Protein AF-A0A2M9G2L2-F1 (afdb_monomer_lite)

Secondary structure (DSSP, 8-state):
-PPPP-------SPEE--STT-EEEEEEE-TTS-EEEEEEEEEEEE-SSS--EEEEEEGGGTEEEEEEGGGEEEEEETTT--EEEHHHHHHHHHHH-

Organism: NCBI:txid2056226

Foldseek 3Di:
DDQDDDPDDDDAPDKQQFDFFFKKFFQFQDPVRDTDTWIWGFHIFGDDPFGQWTFTQTPVVNDIDIGGLQRTQWMAGPVPRDTQGHSPSVRVNRNPD

Sequence (97 aa):
MPVPPYSGSFDAGPTLLGNLDAEWDIWYEDRNGRTSKRRITVRSLHGAKYPKYVRAWCHGRRDWRHFNLYNVRNAIDVETGEKVPVTRHLIDWLETH

Radius of gyration: 12.52 Å; chains: 1; bounding box: 32×28×32 Å

Structure (mmCIF, N/CA/C/O backbone):
data_AF-A0A2M9G2L2-F1
#
_entry.id   AF-A0A2M9G2L2-F1
#
loop_
_atom_site.group_PDB
_atom_site.id
_atom_site.type_symbol
_atom_site.label_atom_id
_atom_site.label_alt_id
_atom_site.label_comp_id
_atom_site.label_asym_id
_atom_site.label_entity_id
_atom_site.label_seq_id
_atom_site.pdbx_PDB_ins_code
_atom_site.Cartn_x
_atom_site.Cartn_y
_atom_site.Cartn_z
_atom_site.occupancy
_atom_site.B_iso_or_equiv
_atom_site.auth_seq_id
_atom_site.auth_comp_id
_atom_site.auth_asym_id
_atom_site.auth_atom_id
_atom_site.pdbx_PDB_model_num
ATOM 1 N N . MET A 1 1 ? -8.372 -12.551 4.181 1.00 56.41 1 MET A N 1
ATOM 2 C CA . MET A 1 1 ? -7.592 -13.818 4.172 1.00 56.41 1 MET A CA 1
ATOM 3 C C . MET A 1 1 ? -6.277 -13.536 4.876 1.00 56.41 1 MET A C 1
ATOM 5 O O . MET A 1 1 ? -5.824 -12.407 4.733 1.00 56.41 1 MET A O 1
ATOM 9 N N . PRO A 1 2 ? -5.670 -14.487 5.608 1.00 71.62 2 PRO A N 1
ATOM 10 C CA . PRO A 1 2 ? -4.362 -14.255 6.218 1.00 71.62 2 PRO A CA 1
ATOM 11 C C . PRO A 1 2 ? -3.320 -13.928 5.141 1.00 71.62 2 PRO A C 1
ATOM 13 O O . PRO A 1 2 ? -3.298 -14.5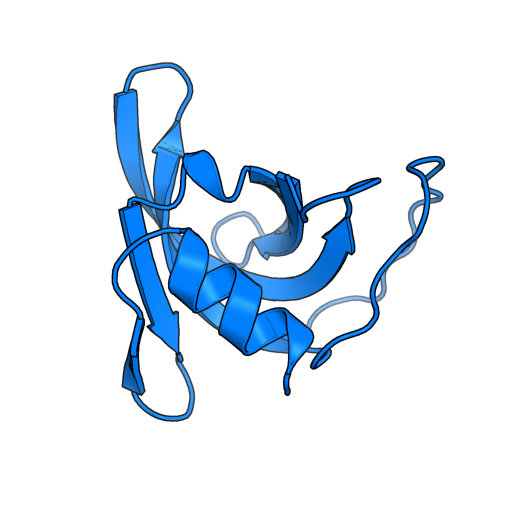52 4.077 1.00 71.62 2 PRO A O 1
ATOM 16 N N . VAL A 1 3 ? -2.475 -12.938 5.418 1.00 76.44 3 VAL A N 1
ATOM 17 C CA . VAL A 1 3 ? -1.359 -12.555 4.548 1.00 76.44 3 VAL A CA 1
ATOM 18 C C . VAL A 1 3 ? -0.224 -13.576 4.722 1.00 76.44 3 VAL A C 1
ATOM 20 O O . VAL A 1 3 ? 0.142 -13.872 5.860 1.00 76.44 3 VAL A O 1
ATOM 23 N N . PRO A 1 4 ? 0.340 -14.148 3.642 1.00 77.62 4 PRO A N 1
ATOM 24 C CA . PRO A 1 4 ? 1.430 -15.112 3.759 1.00 77.62 4 PRO A CA 1
ATOM 25 C C . PRO A 1 4 ? 2.750 -14.422 4.154 1.00 77.62 4 PRO A C 1
ATOM 27 O O . PRO A 1 4 ? 2.988 -13.286 3.739 1.00 77.62 4 PRO A O 1
ATOM 30 N N . PRO A 1 5 ? 3.645 -15.096 4.901 1.00 70.88 5 PRO A N 1
ATOM 31 C CA . PRO A 1 5 ? 4.889 -14.502 5.396 1.00 70.88 5 PRO A CA 1
ATOM 32 C C . PRO A 1 5 ? 5.818 -13.978 4.282 1.00 70.88 5 PRO A C 1
ATOM 34 O O . PRO A 1 5 ? 5.823 -14.470 3.153 1.00 70.88 5 PRO A O 1
ATOM 37 N N . TYR A 1 6 ? 6.629 -12.965 4.610 1.00 63.69 6 TYR A N 1
ATOM 38 C CA . TYR A 1 6 ? 7.528 -12.273 3.676 1.00 63.69 6 TYR A CA 1
ATOM 39 C C . TYR A 1 6 ? 8.836 -13.051 3.452 1.00 63.69 6 TYR A C 1
ATOM 41 O O . TYR A 1 6 ? 9.818 -12.844 4.157 1.00 63.69 6 TYR A O 1
ATOM 49 N N . SER A 1 7 ? 8.851 -13.946 2.464 1.00 58.84 7 SER A N 1
ATOM 50 C CA . SER A 1 7 ? 9.977 -14.859 2.197 1.00 58.84 7 SER A CA 1
ATOM 51 C C . SER A 1 7 ? 11.106 -14.301 1.316 1.00 58.84 7 SER A C 1
ATOM 53 O O . SER A 1 7 ? 12.119 -14.972 1.138 1.00 58.84 7 SER A O 1
ATOM 55 N N . GLY A 1 8 ? 10.957 -13.102 0.744 1.00 59.56 8 GLY A N 1
ATOM 56 C CA . GLY A 1 8 ? 11.995 -12.476 -0.087 1.00 59.56 8 GLY A CA 1
ATOM 57 C C . GLY A 1 8 ? 13.019 -11.683 0.730 1.00 59.56 8 GLY A C 1
ATOM 58 O O . GLY A 1 8 ? 12.627 -10.937 1.630 1.00 59.56 8 GLY A O 1
ATOM 59 N N . SER A 1 9 ? 14.303 -11.787 0.371 1.00 49.59 9 SER A N 1
ATOM 60 C CA . SER A 1 9 ? 15.361 -10.862 0.804 1.00 49.59 9 SER A CA 1
ATOM 61 C C . SER A 1 9 ? 15.181 -9.478 0.163 1.00 49.59 9 SER A C 1
ATOM 63 O O . SER A 1 9 ? 14.608 -9.369 -0.925 1.00 49.59 9 SER A O 1
ATOM 65 N N . PHE A 1 10 ? 15.645 -8.408 0.825 1.00 52.50 10 PHE A N 1
ATOM 66 C CA . PHE A 1 10 ? 15.535 -7.060 0.258 1.00 52.50 10 PHE A CA 1
ATOM 67 C C . PHE A 1 10 ? 16.600 -6.068 0.748 1.00 52.50 10 PHE A C 1
ATOM 69 O O . PHE A 1 10 ? 16.565 -5.606 1.887 1.00 52.50 10 PHE A O 1
ATOM 76 N N . ASP A 1 11 ? 17.496 -5.683 -0.160 1.00 52.38 11 ASP A N 1
ATOM 77 C CA . ASP A 1 11 ? 18.532 -4.669 0.051 1.00 52.38 11 ASP A CA 1
ATOM 78 C C . ASP A 1 11 ? 18.014 -3.271 -0.336 1.00 52.38 11 ASP A C 1
ATOM 80 O O . ASP A 1 11 ? 18.199 -2.811 -1.464 1.00 52.38 11 ASP A O 1
ATOM 84 N N . ALA A 1 12 ? 17.320 -2.582 0.581 1.00 45.47 12 ALA A N 1
ATOM 85 C CA . ALA A 1 12 ? 16.731 -1.263 0.294 1.00 45.47 12 ALA A CA 1
ATOM 86 C C . ALA A 1 12 ? 16.683 -0.291 1.492 1.00 45.47 12 ALA A C 1
ATOM 88 O O . ALA A 1 12 ? 15.629 0.258 1.826 1.00 45.47 12 ALA A O 1
ATOM 89 N N . GLY A 1 13 ? 17.849 -0.018 2.086 1.00 51.81 13 GLY A N 1
ATOM 90 C CA . GLY A 1 13 ? 18.047 1.096 3.023 1.00 51.81 13 GLY A CA 1
ATOM 91 C C . GLY A 1 13 ? 17.352 0.939 4.387 1.00 51.81 13 GLY A C 1
ATOM 92 O O . GLY A 1 13 ? 16.932 -0.164 4.746 1.00 51.81 13 GLY A O 1
ATOM 93 N N . PRO A 1 14 ? 17.243 2.028 5.177 1.00 55.38 14 PRO A N 1
ATOM 94 C CA . PRO A 1 14 ? 16.540 1.987 6.453 1.00 55.38 14 PRO A CA 1
ATOM 95 C C . PRO A 1 14 ? 15.068 1.630 6.221 1.00 55.38 14 PRO A C 1
ATOM 97 O O . PRO A 1 14 ? 14.370 2.263 5.425 1.00 55.38 14 PRO A O 1
ATOM 100 N N . THR A 1 15 ? 14.621 0.590 6.917 1.00 61.69 15 THR A N 1
ATOM 101 C CA . THR A 1 15 ? 13.232 0.130 6.907 1.00 61.69 15 THR A CA 1
ATOM 102 C C . THR A 1 15 ? 12.547 0.673 8.150 1.00 61.69 15 THR A C 1
ATOM 104 O O . THR A 1 15 ? 12.978 0.365 9.261 1.00 61.69 15 THR A O 1
ATOM 107 N N . LEU A 1 16 ? 11.493 1.467 7.973 1.00 58.25 16 LEU A N 1
ATOM 108 C CA . LEU A 1 16 ? 10.654 1.910 9.083 1.00 58.25 16 LEU A CA 1
ATOM 109 C C . LEU A 1 16 ? 9.535 0.884 9.298 1.00 58.25 16 LEU A C 1
ATOM 111 O O . LEU A 1 16 ? 8.796 0.532 8.371 1.00 58.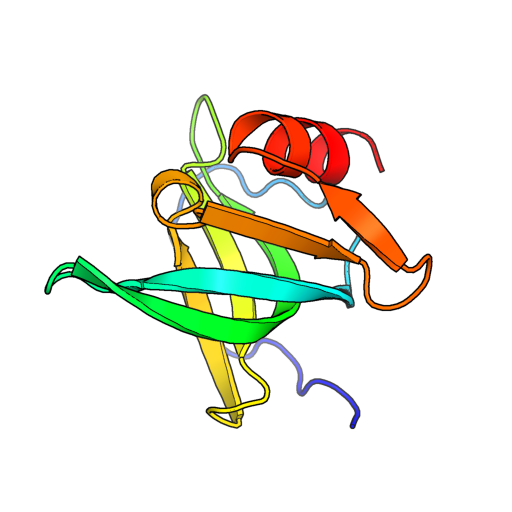25 16 LEU A O 1
ATOM 115 N N . LEU A 1 17 ? 9.454 0.392 10.534 1.00 57.34 17 LEU A N 1
ATOM 116 C CA . LEU A 1 17 ? 8.455 -0.558 11.020 1.00 57.34 17 LEU A CA 1
ATOM 117 C C . LEU A 1 17 ? 7.368 0.202 11.801 1.00 57.34 17 LEU A C 1
ATOM 119 O O . LEU A 1 17 ? 7.249 0.030 13.010 1.00 57.34 17 LEU A O 1
ATOM 123 N N . GLY A 1 18 ? 6.623 1.069 11.106 1.00 55.12 18 GLY A N 1
ATOM 124 C CA . GLY A 1 18 ? 5.314 1.545 11.582 1.00 55.12 18 GLY A CA 1
ATOM 125 C C . GLY A 1 18 ? 4.259 0.436 11.496 1.00 55.12 18 GLY A C 1
ATOM 126 O O . GLY A 1 18 ? 4.597 -0.685 11.098 1.00 55.12 18 GLY A O 1
ATOM 127 N N . ASN A 1 19 ? 3.005 0.730 11.852 1.00 54.94 19 ASN A N 1
ATOM 128 C CA . ASN A 1 19 ? 1.967 -0.272 12.118 1.00 54.94 19 ASN A CA 1
ATOM 129 C C . ASN A 1 19 ? 1.900 -1.392 11.068 1.00 54.94 19 ASN A C 1
ATOM 131 O O . ASN A 1 19 ? 1.537 -1.202 9.901 1.00 54.94 19 ASN A O 1
ATOM 135 N N . LEU A 1 20 ? 2.289 -2.586 11.512 1.00 65.06 20 LEU A N 1
ATOM 136 C CA . LEU A 1 20 ? 2.420 -3.762 10.671 1.00 65.06 20 LEU A CA 1
ATOM 137 C C . LEU A 1 20 ? 1.051 -4.428 10.518 1.00 65.06 20 LEU A C 1
ATOM 139 O O . LEU A 1 20 ? 0.352 -4.663 11.496 1.00 65.06 20 LEU A O 1
ATOM 143 N N . ASP A 1 21 ? 0.722 -4.798 9.285 1.00 70.12 21 ASP A N 1
ATOM 144 C CA . ASP A 1 21 ? -0.454 -5.578 8.891 1.00 70.12 21 ASP A CA 1
ATOM 145 C C . ASP A 1 21 ? -1.812 -4.832 8.846 1.00 70.12 21 ASP A C 1
ATOM 147 O O . ASP A 1 21 ? -2.849 -5.466 8.649 1.00 70.12 21 ASP A O 1
ATOM 151 N N . ALA A 1 22 ? -1.817 -3.493 8.877 1.00 79.44 22 ALA A N 1
ATOM 152 C CA . ALA A 1 22 ? -3.012 -2.677 8.602 1.00 79.44 22 ALA A CA 1
ATOM 153 C C . ALA A 1 22 ? -3.508 -2.812 7.139 1.00 79.44 22 ALA A C 1
ATOM 155 O O . ALA A 1 22 ? -2.707 -2.771 6.193 1.00 79.44 22 ALA A O 1
ATOM 156 N N . GLU A 1 23 ? -4.827 -2.936 6.923 1.00 90.50 23 GLU A N 1
ATOM 157 C CA . GLU A 1 23 ? -5.441 -3.004 5.583 1.00 90.50 23 GLU A CA 1
ATOM 158 C C . GLU A 1 23 ? -5.880 -1.626 5.058 1.00 90.50 23 GLU A C 1
ATOM 160 O O . GLU A 1 23 ? -6.603 -0.887 5.715 1.00 90.50 23 GLU A O 1
ATOM 165 N N . TRP A 1 24 ? -5.508 -1.315 3.813 1.00 90.69 24 TRP A N 1
ATOM 166 C CA . TRP A 1 24 ? -5.797 -0.040 3.155 1.00 90.69 24 TRP A CA 1
ATOM 167 C C . TRP A 1 24 ? -6.399 -0.236 1.762 1.00 90.69 24 TRP A C 1
ATOM 169 O O . TRP A 1 24 ? -5.881 -0.988 0.931 1.00 90.69 24 TRP A O 1
ATOM 179 N N . ASP A 1 25 ? -7.464 0.503 1.467 1.00 93.94 25 ASP A N 1
ATOM 180 C CA . ASP A 1 25 ? -8.037 0.657 0.133 1.00 93.94 25 ASP A CA 1
ATOM 181 C C . ASP A 1 25 ? -7.431 1.904 -0.539 1.00 93.94 25 ASP A C 1
ATOM 183 O O . ASP A 1 25 ? -7.856 3.034 -0.296 1.00 93.94 25 ASP A O 1
ATOM 187 N N . ILE A 1 26 ? -6.436 1.705 -1.410 1.00 92.88 26 ILE A N 1
ATOM 188 C CA . ILE A 1 26 ? -5.719 2.789 -2.101 1.00 92.88 26 ILE A CA 1
ATOM 189 C C . ILE A 1 26 ? -6.180 2.976 -3.551 1.00 92.88 26 ILE A C 1
ATOM 191 O O . ILE A 1 26 ? -6.455 2.016 -4.271 1.00 92.88 26 ILE A O 1
ATOM 195 N N . TRP A 1 27 ? -6.192 4.222 -4.020 1.00 93.50 27 TRP A N 1
ATOM 196 C CA . TRP A 1 27 ? -6.344 4.583 -5.430 1.00 93.50 27 TRP A CA 1
ATOM 197 C C . TRP A 1 27 ? -4.955 4.820 -6.020 1.00 93.50 27 TRP A C 1
ATOM 199 O O . TRP A 1 27 ? -4.354 5.872 -5.811 1.00 93.50 27 TRP A O 1
ATOM 209 N N . TYR A 1 28 ? -4.433 3.817 -6.727 1.00 92.94 28 TYR A N 1
ATOM 210 C CA . TYR A 1 28 ? -3.060 3.797 -7.226 1.00 92.94 28 TYR A CA 1
ATOM 211 C C . TYR A 1 28 ? -2.990 4.057 -8.731 1.00 92.94 28 TYR A C 1
ATOM 213 O O . TYR A 1 28 ? -3.567 3.298 -9.522 1.00 92.94 28 TYR A O 1
ATOM 221 N N . GLU A 1 29 ? -2.237 5.081 -9.120 1.00 93.75 29 GLU A N 1
ATOM 222 C CA . GLU A 1 29 ? -1.958 5.439 -10.510 1.00 93.75 29 GLU A CA 1
ATOM 223 C C . GLU A 1 29 ? -0.774 4.640 -11.070 1.00 93.75 29 GLU A C 1
ATOM 225 O O . GLU A 1 29 ? 0.324 4.636 -10.507 1.00 93.75 29 GLU A O 1
ATOM 230 N N . ASP A 1 30 ? -0.984 3.925 -12.176 1.00 89.94 30 ASP A N 1
ATOM 231 C CA . ASP A 1 30 ? 0.093 3.209 -12.859 1.00 89.94 30 ASP A CA 1
ATOM 232 C C . ASP A 1 30 ? 0.954 4.123 -13.755 1.00 89.94 30 ASP A C 1
ATOM 234 O O . ASP A 1 30 ? 0.658 5.296 -13.970 1.00 89.94 30 ASP A O 1
ATOM 238 N N . ARG A 1 31 ? 2.040 3.569 -14.310 1.00 88.12 31 ARG A N 1
ATOM 239 C CA . ARG A 1 31 ? 2.973 4.292 -15.198 1.00 88.12 31 ARG A CA 1
ATOM 240 C C . ARG A 1 31 ? 2.348 4.829 -16.498 1.00 88.12 31 ARG A C 1
ATOM 242 O O . ARG A 1 31 ? 3.028 5.524 -17.239 1.00 88.12 31 ARG A O 1
ATOM 249 N N . ASN A 1 32 ? 1.104 4.456 -16.800 1.00 93.06 32 ASN A N 1
ATOM 250 C CA . ASN A 1 32 ? 0.343 4.884 -17.970 1.00 93.06 32 ASN A CA 1
ATOM 251 C C . ASN A 1 32 ? -0.735 5.926 -17.585 1.00 93.06 32 ASN A C 1
ATOM 253 O O . ASN A 1 32 ? -1.656 6.162 -18.365 1.00 93.06 32 ASN A O 1
ATOM 257 N N . GLY A 1 33 ? -0.681 6.480 -16.365 1.00 91.44 33 GLY A N 1
ATOM 258 C CA . GLY A 1 33 ? -1.676 7.411 -15.823 1.00 91.44 33 GLY A CA 1
ATOM 259 C C . GLY A 1 33 ? -2.994 6.754 -15.396 1.00 91.44 33 GLY A C 1
ATOM 260 O O . GLY A 1 33 ? -3.955 7.452 -15.073 1.00 91.44 33 GLY A O 1
ATOM 261 N N . ARG A 1 34 ? -3.097 5.415 -15.392 1.00 94.56 34 ARG A N 1
ATOM 262 C CA . ARG A 1 34 ? -4.358 4.726 -15.076 1.00 94.56 34 ARG A CA 1
ATOM 263 C C . ARG A 1 34 ? -4.491 4.519 -13.572 1.00 94.56 34 ARG A C 1
ATOM 265 O O . ARG A 1 34 ? -3.821 3.665 -12.989 1.00 94.56 34 ARG A O 1
ATOM 272 N N . THR A 1 35 ? -5.386 5.280 -12.946 1.00 94.00 35 THR A N 1
ATOM 273 C CA . THR A 1 35 ? -5.757 5.086 -11.537 1.00 94.00 35 THR A CA 1
ATOM 274 C C . THR A 1 35 ? -6.613 3.831 -11.361 1.00 94.00 35 THR A C 1
ATOM 276 O O . THR A 1 35 ? -7.553 3.580 -12.111 1.00 94.00 35 THR A O 1
ATOM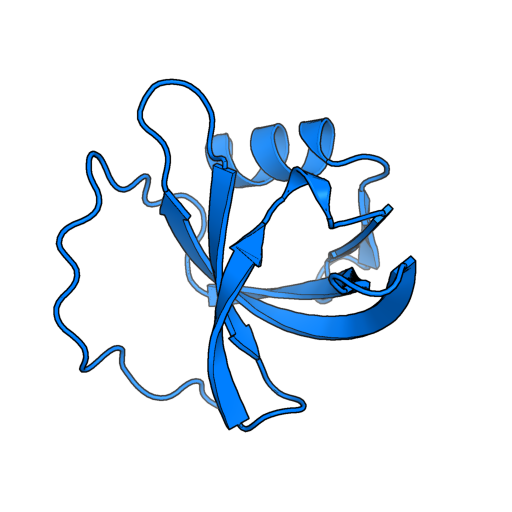 279 N N . SER A 1 36 ? -6.280 3.029 -10.351 1.00 94.06 36 SER A N 1
ATOM 280 C CA . SER A 1 36 ? -6.918 1.747 -10.038 1.00 94.06 36 SER A CA 1
ATOM 281 C C . SER A 1 36 ? -7.094 1.594 -8.527 1.00 94.06 36 SER A C 1
ATOM 283 O O . SER A 1 36 ? -6.124 1.762 -7.787 1.00 94.06 36 SER A O 1
ATOM 285 N N . LYS A 1 37 ? -8.304 1.257 -8.055 1.00 94.88 37 LYS A N 1
ATOM 286 C CA . LYS A 1 37 ? -8.511 0.913 -6.639 1.00 94.88 37 LYS A CA 1
ATOM 287 C C . LYS A 1 37 ? -7.853 -0.439 -6.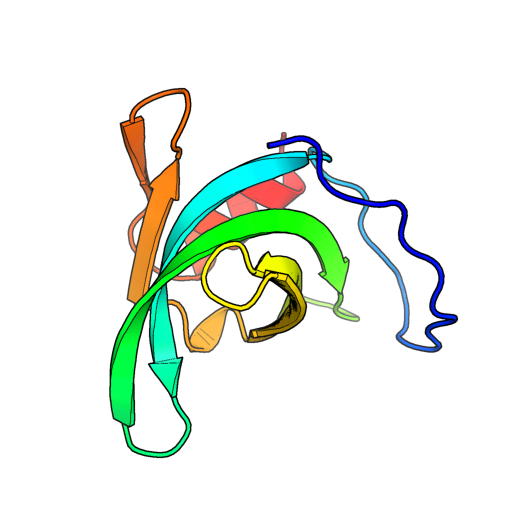342 1.00 94.88 37 LYS A C 1
ATOM 289 O O . LYS A 1 37 ? -8.014 -1.385 -7.114 1.00 94.88 37 LYS A O 1
ATOM 294 N N . ARG A 1 38 ? -7.107 -0.539 -5.242 1.00 94.50 38 ARG A N 1
ATOM 295 C CA . ARG A 1 38 ? -6.427 -1.760 -4.790 1.00 94.50 38 ARG A CA 1
ATOM 296 C C . ARG A 1 38 ? -6.510 -1.856 -3.275 1.00 94.50 38 ARG A C 1
ATOM 298 O O . ARG A 1 38 ? -6.140 -0.905 -2.597 1.00 94.50 38 ARG A O 1
ATOM 305 N N . ARG A 1 39 ? -6.916 -3.018 -2.764 1.00 95.25 39 ARG A N 1
ATOM 306 C CA . ARG A 1 39 ? -6.739 -3.343 -1.351 1.00 95.25 39 ARG A CA 1
ATOM 307 C C . ARG A 1 39 ? -5.337 -3.883 -1.114 1.00 95.25 39 ARG A C 1
ATOM 309 O O . ARG A 1 39 ? -4.895 -4.781 -1.843 1.00 95.25 39 ARG A O 1
ATOM 316 N N . ILE A 1 40 ? -4.661 -3.339 -0.113 1.00 92.88 40 ILE A N 1
ATOM 317 C CA . ILE A 1 40 ? -3.311 -3.721 0.287 1.00 92.88 40 ILE A CA 1
ATOM 318 C C . ILE A 1 40 ? -3.239 -3.954 1.800 1.00 92.88 40 ILE A C 1
ATOM 320 O O . ILE A 1 40 ? -3.965 -3.304 2.540 1.00 92.88 40 ILE A O 1
ATOM 324 N N . THR A 1 41 ? -2.355 -4.838 2.260 1.00 91.38 41 THR A N 1
ATOM 325 C CA . THR A 1 41 ? -1.978 -4.937 3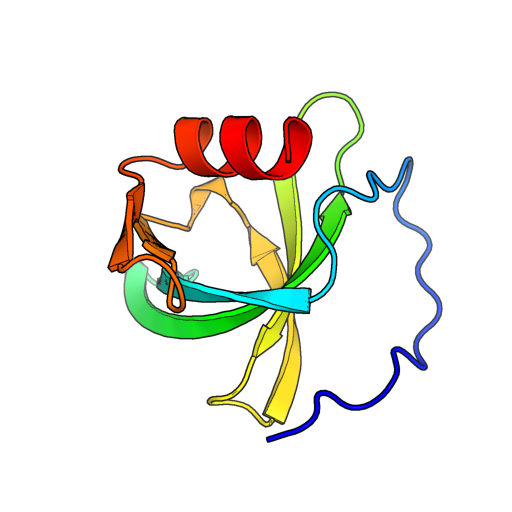.684 1.00 91.38 41 THR A CA 1
ATOM 326 C C . THR A 1 41 ? -0.547 -4.445 3.850 1.00 91.38 41 THR A C 1
ATOM 328 O O . THR A 1 41 ? 0.359 -5.010 3.232 1.00 91.38 41 THR A O 1
ATOM 331 N N . VAL A 1 42 ? -0.339 -3.374 4.614 1.00 87.06 42 VAL A N 1
ATOM 332 C CA . VAL A 1 42 ? 0.963 -2.704 4.768 1.00 87.06 42 VAL A CA 1
ATOM 333 C C . VAL A 1 42 ? 1.911 -3.538 5.635 1.00 87.06 42 VAL A C 1
ATOM 335 O O . VAL A 1 42 ? 1.492 -4.125 6.624 1.00 87.06 42 VAL A O 1
ATOM 338 N N . ARG A 1 43 ? 3.198 -3.606 5.263 1.00 83.81 43 ARG A N 1
ATOM 339 C CA . ARG A 1 43 ? 4.216 -4.374 6.005 1.00 83.81 43 ARG A CA 1
ATOM 340 C C . ARG A 1 43 ? 5.538 -3.651 6.270 1.00 83.81 43 ARG A C 1
ATOM 342 O O . ARG A 1 43 ? 6.268 -4.085 7.152 1.00 83.81 43 ARG A O 1
ATOM 349 N N . SER A 1 44 ? 5.878 -2.599 5.527 1.00 79.31 44 SER A N 1
ATOM 350 C CA . SER A 1 44 ? 6.980 -1.691 5.893 1.00 79.31 44 SER A CA 1
ATOM 351 C C . SER A 1 44 ? 7.041 -0.452 5.002 1.00 79.31 44 SER A C 1
ATOM 353 O O . SER A 1 44 ? 6.643 -0.483 3.833 1.00 79.31 44 SER A O 1
ATOM 355 N N . LEU A 1 45 ? 7.604 0.629 5.540 1.00 80.81 45 LEU A N 1
ATOM 356 C CA . LEU A 1 45 ? 7.953 1.844 4.808 1.00 80.81 45 LEU A CA 1
ATOM 357 C C . LEU A 1 45 ? 9.444 1.838 4.432 1.00 80.81 45 LEU A C 1
ATOM 359 O O . LEU A 1 45 ? 10.297 1.453 5.233 1.00 80.81 45 LEU A O 1
ATOM 363 N N . HIS A 1 46 ? 9.764 2.288 3.214 1.00 75.81 46 HIS A N 1
ATOM 364 C CA . HIS A 1 46 ? 11.132 2.328 2.687 1.00 75.81 46 HIS A CA 1
ATOM 365 C C . HIS A 1 46 ? 11.486 3.694 2.080 1.00 75.81 46 HIS A C 1
ATOM 367 O O . HIS A 1 46 ? 10.858 4.163 1.118 1.00 75.81 46 HIS A O 1
ATOM 373 N N . GLY A 1 47 ? 12.551 4.313 2.595 1.00 68.69 47 GLY A N 1
ATOM 374 C CA . GLY A 1 47 ? 13.137 5.535 2.045 1.00 68.69 47 GLY A CA 1
ATOM 375 C C . GLY A 1 47 ? 14.186 6.169 2.964 1.00 68.69 47 GLY A C 1
ATOM 376 O O . GLY A 1 47 ? 14.055 6.148 4.177 1.00 68.69 47 GLY A O 1
ATOM 377 N N . ALA A 1 48 ? 15.233 6.764 2.385 1.00 58.75 48 ALA A N 1
ATOM 378 C CA . ALA A 1 48 ? 16.397 7.266 3.133 1.00 58.75 48 ALA A CA 1
ATOM 379 C C . ALA A 1 48 ? 16.257 8.696 3.715 1.00 58.75 48 ALA A C 1
ATOM 381 O O . ALA A 1 48 ? 17.219 9.226 4.262 1.00 58.75 48 ALA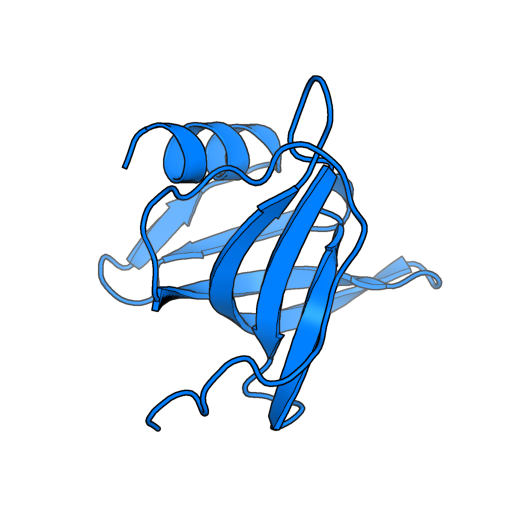 A O 1
ATOM 382 N N . LYS A 1 49 ? 15.099 9.350 3.541 1.00 62.62 49 LYS A N 1
ATOM 383 C CA . LYS A 1 49 ? 14.793 10.689 4.102 1.00 62.62 49 LYS A CA 1
ATOM 384 C C . LYS A 1 49 ? 13.289 10.969 4.184 1.00 62.62 49 LYS A C 1
ATOM 386 O O . LYS A 1 49 ? 12.851 11.667 5.083 1.00 62.62 49 LYS A O 1
ATOM 391 N N . TYR A 1 50 ? 12.535 10.414 3.237 1.00 66.19 50 TYR A N 1
ATOM 392 C CA . TYR A 1 50 ? 11.080 10.267 3.271 1.00 66.19 50 TYR A CA 1
ATOM 393 C C . TYR A 1 50 ? 10.744 8.895 2.674 1.00 66.19 50 TYR A C 1
ATOM 395 O O . TYR A 1 50 ? 11.413 8.512 1.698 1.00 66.19 50 TYR A O 1
ATOM 403 N N . PRO A 1 51 ? 9.744 8.161 3.190 1.00 66.38 51 PRO A N 1
ATOM 404 C CA . PRO A 1 51 ? 9.249 6.939 2.574 1.00 66.38 51 PRO A CA 1
ATOM 405 C C . PRO A 1 51 ? 8.784 7.200 1.143 1.00 66.38 51 PRO A C 1
ATOM 407 O O . PRO A 1 51 ? 7.829 7.931 0.893 1.00 66.38 51 PRO A O 1
ATOM 410 N N . LYS A 1 52 ? 9.475 6.594 0.176 1.00 77.38 52 LYS A N 1
ATOM 411 C CA . LYS A 1 52 ? 9.067 6.644 -1.237 1.00 77.38 52 LYS A CA 1
ATOM 412 C C . LYS A 1 52 ? 8.165 5.471 -1.589 1.00 77.38 52 LYS A C 1
ATOM 414 O O . LYS A 1 52 ? 7.332 5.586 -2.484 1.00 77.38 52 LYS A O 1
ATOM 419 N N . TYR A 1 53 ? 8.334 4.353 -0.887 1.00 85.19 53 TYR A N 1
ATOM 420 C CA . TYR A 1 53 ? 7.626 3.114 -1.158 1.00 85.19 53 TYR A CA 1
ATOM 421 C C . TYR A 1 53 ? 7.059 2.517 0.122 1.00 85.19 53 TYR A C 1
ATOM 423 O O . TYR A 1 53 ? 7.745 2.461 1.142 1.00 85.19 53 TYR A O 1
ATOM 431 N N . VAL A 1 54 ? 5.841 1.991 0.022 1.00 87.00 54 VAL A N 1
ATOM 432 C CA . VAL A 1 54 ? 5.299 1.043 0.995 1.00 87.00 54 VAL A CA 1
ATOM 433 C C . VAL A 1 54 ? 5.385 -0.370 0.424 1.00 87.00 54 VAL A C 1
ATOM 435 O O . VAL A 1 54 ? 5.006 -0.621 -0.726 1.00 87.00 54 VAL A O 1
ATOM 438 N N . ARG A 1 55 ? 5.910 -1.298 1.221 1.00 86.38 55 ARG A N 1
ATOM 439 C CA . ARG A 1 55 ? 5.831 -2.742 0.999 1.00 86.38 55 ARG A CA 1
ATOM 440 C C . ARG A 1 55 ? 4.475 -3.211 1.495 1.00 86.38 55 ARG A C 1
ATOM 442 O O . ARG A 1 55 ? 4.156 -3.016 2.667 1.00 86.38 55 ARG A O 1
ATOM 449 N N . ALA A 1 56 ? 3.697 -3.847 0.628 1.00 90.19 56 ALA A N 1
ATOM 450 C CA . ALA A 1 56 ? 2.372 -4.318 0.994 1.00 90.19 56 ALA A CA 1
ATOM 451 C C . ALA A 1 56 ? 1.940 -5.569 0.217 1.00 90.19 56 ALA A C 1
ATOM 453 O O . ALA A 1 56 ? 2.326 -5.781 -0.938 1.00 90.19 56 ALA A O 1
ATOM 454 N N . TRP A 1 57 ? 1.108 -6.398 0.841 1.00 92.25 57 TRP A N 1
ATOM 455 C CA . TRP A 1 57 ? 0.455 -7.525 0.182 1.00 92.25 57 TRP A CA 1
ATOM 456 C C . TRP A 1 57 ? -0.704 -7.013 -0.668 1.00 92.25 57 TRP A C 1
ATOM 458 O O . TRP A 1 57 ? -1.640 -6.410 -0.153 1.00 92.25 57 TRP A O 1
ATOM 468 N N . CYS A 1 58 ? -0.657 -7.231 -1.979 1.00 94.00 58 CYS A N 1
ATOM 469 C CA . CYS A 1 58 ? -1.674 -6.764 -2.913 1.00 94.00 58 CYS A CA 1
ATOM 470 C C . CYS A 1 58 ? -2.761 -7.833 -3.085 1.00 94.00 58 CYS A C 1
ATOM 472 O O . CYS A 1 58 ? -2.648 -8.686 -3.968 1.00 94.00 58 CYS A O 1
ATOM 474 N N . HIS A 1 59 ? -3.843 -7.768 -2.301 1.00 93.62 59 HIS A N 1
ATOM 475 C CA . HIS A 1 59 ? -4.922 -8.775 -2.292 1.00 93.62 59 HIS A CA 1
ATOM 476 C C . HIS A 1 59 ? -5.454 -9.123 -3.686 1.00 93.62 59 HIS A C 1
ATOM 478 O O . HIS A 1 59 ? -5.527 -10.295 -4.048 1.00 93.62 59 HIS A O 1
ATOM 484 N N . GLY A 1 60 ? -5.731 -8.107 -4.512 1.00 91.69 60 GLY A N 1
ATOM 485 C CA . GLY A 1 60 ? -6.218 -8.282 -5.890 1.00 91.69 60 GLY A CA 1
ATOM 486 C C . GLY A 1 60 ? -5.210 -8.897 -6.875 1.00 91.69 60 GLY A C 1
ATOM 487 O O . GLY A 1 60 ? -5.561 -9.149 -8.023 1.00 91.69 60 GLY A O 1
ATOM 488 N N . ARG A 1 61 ? -3.959 -9.126 -6.455 1.00 90.81 61 ARG A N 1
ATOM 489 C CA . ARG A 1 61 ? -2.926 -9.865 -7.206 1.00 90.81 61 ARG A CA 1
ATOM 490 C C . ARG A 1 61 ? -2.417 -11.112 -6.475 1.00 90.81 61 ARG A C 1
ATOM 492 O O . ARG A 1 61 ? -1.702 -11.884 -7.099 1.00 90.81 61 ARG A O 1
ATOM 499 N N . ARG A 1 62 ? -2.791 -11.304 -5.201 1.00 92.00 62 ARG A N 1
ATOM 500 C CA . ARG A 1 62 ? -2.286 -12.355 -4.297 1.00 92.00 62 ARG A CA 1
ATOM 501 C C . ARG A 1 62 ? -0.753 -12.418 -4.288 1.00 92.00 62 ARG A C 1
ATOM 503 O O . ARG A 1 62 ? -0.168 -13.476 -4.489 1.00 92.00 62 ARG A O 1
ATOM 510 N N . ASP A 1 63 ? -0.126 -11.253 -4.127 1.00 91.81 63 ASP A N 1
ATOM 511 C CA . ASP A 1 63 ? 1.308 -11.068 -4.354 1.00 91.81 63 ASP A CA 1
ATOM 512 C C . ASP A 1 63 ? 1.874 -9.868 -3.567 1.00 91.81 63 ASP A C 1
ATOM 514 O O . ASP A 1 63 ? 1.191 -8.856 -3.381 1.00 91.81 63 ASP A O 1
ATOM 518 N N . TRP A 1 64 ? 3.132 -9.963 -3.134 1.00 89.06 64 TRP A N 1
ATOM 519 C CA . TRP A 1 64 ? 3.850 -8.936 -2.372 1.00 89.06 64 TRP A CA 1
ATOM 520 C C . TRP A 1 64 ? 4.428 -7.866 -3.303 1.00 89.06 64 TRP A C 1
ATOM 522 O O . TRP A 1 64 ? 5.206 -8.175 -4.203 1.00 89.06 64 TRP A O 1
ATOM 532 N N . ARG A 1 65 ? 4.076 -6.587 -3.107 1.00 90.12 65 ARG A N 1
ATOM 533 C CA . ARG A 1 65 ? 4.498 -5.501 -4.011 1.00 90.12 65 ARG A CA 1
ATOM 534 C C . ARG A 1 65 ? 4.905 -4.224 -3.286 1.00 90.12 65 ARG A C 1
ATOM 536 O O . ARG A 1 65 ? 4.444 -3.925 -2.189 1.00 90.12 65 ARG A O 1
ATOM 543 N N . HIS A 1 66 ? 5.758 -3.456 -3.957 1.00 88.12 66 HIS A N 1
ATOM 544 C CA . HIS A 1 66 ? 6.110 -2.095 -3.570 1.00 88.12 66 HIS A CA 1
ATOM 545 C C . HIS A 1 66 ? 5.205 -1.111 -4.315 1.00 88.12 66 HIS A C 1
ATOM 547 O O . HIS A 1 66 ? 5.064 -1.191 -5.538 1.00 88.12 66 HIS A O 1
ATOM 553 N N . PHE A 1 67 ? 4.598 -0.186 -3.579 1.00 89.50 67 PHE A N 1
ATOM 554 C CA . PHE A 1 67 ? 3.757 0.881 -4.113 1.00 89.50 67 PHE A CA 1
ATOM 555 C C . PHE A 1 67 ? 4.456 2.215 -3.877 1.00 89.50 67 PHE A C 1
ATOM 557 O O . PHE A 1 67 ? 4.803 2.526 -2.739 1.00 89.50 67 PHE A O 1
ATOM 564 N N . ASN A 1 68 ? 4.679 2.995 -4.938 1.00 88.88 68 ASN A N 1
ATOM 565 C CA . ASN A 1 68 ? 5.213 4.348 -4.801 1.00 88.88 68 ASN A CA 1
ATOM 566 C C . ASN A 1 68 ? 4.142 5.234 -4.151 1.00 88.88 68 ASN A C 1
ATOM 568 O O . ASN A 1 68 ? 3.050 5.381 -4.700 1.00 88.88 68 ASN A O 1
ATOM 572 N N . LEU A 1 69 ? 4.434 5.824 -2.995 1.00 87.31 69 LEU A N 1
ATOM 573 C CA . LEU A 1 69 ? 3.443 6.594 -2.241 1.00 87.31 69 LEU A CA 1
ATOM 574 C C . LEU A 1 69 ? 3.020 7.874 -2.990 1.00 87.31 69 LEU A C 1
ATOM 576 O O . LEU A 1 69 ? 1.857 8.270 -2.916 1.00 87.31 69 LEU A O 1
ATOM 580 N N . TYR A 1 70 ? 3.888 8.445 -3.834 1.00 86.31 70 TYR A N 1
ATOM 581 C CA . TYR A 1 70 ? 3.547 9.569 -4.724 1.00 86.31 70 TYR A CA 1
ATOM 582 C C . TYR A 1 70 ? 2.561 9.203 -5.854 1.00 86.31 70 TYR A C 1
ATOM 584 O O . TYR A 1 70 ? 1.991 10.093 -6.489 1.00 86.31 70 TYR A O 1
ATOM 592 N N . ASN A 1 71 ? 2.329 7.907 -6.096 1.00 90.31 71 ASN A N 1
ATOM 593 C CA . ASN A 1 71 ? 1.319 7.394 -7.027 1.00 90.31 71 ASN A CA 1
ATOM 594 C C . ASN A 1 71 ? -0.013 7.047 -6.329 1.00 90.31 71 ASN A C 1
ATOM 596 O O . ASN A 1 71 ? -0.978 6.684 -7.006 1.00 90.31 71 ASN A O 1
ATOM 600 N N . VAL A 1 72 ? -0.093 7.152 -4.996 1.00 90.62 72 VAL A N 1
ATOM 601 C CA . VAL A 1 72 ? -1.350 7.018 -4.246 1.00 90.62 72 VAL A CA 1
ATOM 602 C C . VAL A 1 72 ? -2.098 8.348 -4.313 1.00 90.62 72 VAL A C 1
ATOM 604 O O . VAL A 1 72 ? -1.643 9.360 -3.785 1.00 90.62 72 VAL A O 1
ATOM 607 N N . ARG A 1 73 ? -3.247 8.357 -4.994 1.00 89.75 73 ARG A N 1
ATOM 608 C CA . ARG A 1 73 ? -4.102 9.544 -5.170 1.00 89.75 73 ARG A CA 1
ATOM 609 C C . ARG A 1 73 ? -5.107 9.730 -4.034 1.00 89.75 73 ARG A C 1
ATOM 611 O O . ARG A 1 73 ? -5.490 10.856 -3.741 1.00 89.75 73 ARG A O 1
ATOM 618 N N . ASN A 1 74 ? -5.518 8.634 -3.403 1.00 89.81 74 ASN A N 1
ATOM 619 C CA . ASN A 1 74 ? -6.385 8.612 -2.228 1.00 89.81 74 ASN A CA 1
ATOM 620 C C . ASN A 1 74 ? -6.164 7.299 -1.463 1.00 89.81 74 ASN A C 1
ATOM 622 O O . ASN A 1 74 ? -5.840 6.284 -2.091 1.00 89.81 74 ASN A O 1
ATOM 626 N N . ALA A 1 75 ? -6.369 7.301 -0.150 1.00 89.50 75 ALA A N 1
ATOM 627 C CA . ALA A 1 75 ? -6.278 6.122 0.702 1.00 89.50 75 ALA A CA 1
ATOM 628 C C . ALA A 1 75 ? -7.421 6.110 1.722 1.00 89.50 75 ALA A C 1
ATOM 630 O O . ALA A 1 75 ? -7.853 7.161 2.195 1.00 89.50 75 ALA A O 1
ATOM 631 N N . ILE A 1 76 ? -7.931 4.920 2.029 1.00 90.12 76 ILE A N 1
ATOM 632 C CA . ILE A 1 76 ? -8.955 4.710 3.053 1.00 90.12 76 ILE A CA 1
ATOM 633 C C . ILE A 1 76 ? -8.520 3.529 3.916 1.00 90.12 76 ILE A C 1
ATOM 635 O O . ILE A 1 76 ? -8.210 2.467 3.368 1.00 90.12 76 ILE A O 1
ATOM 639 N N . ASP A 1 77 ? -8.499 3.719 5.230 1.00 88.31 77 ASP A N 1
ATOM 640 C CA . ASP A 1 77 ? -8.303 2.643 6.199 1.00 88.31 77 ASP A CA 1
ATOM 641 C C . ASP A 1 77 ? -9.518 1.702 6.154 1.00 88.31 77 ASP A C 1
ATOM 643 O O . ASP A 1 77 ? -10.673 2.136 6.157 1.00 88.31 77 ASP A O 1
ATOM 647 N N . VAL A 1 78 ? -9.266 0.400 6.046 1.00 88.44 78 VAL A N 1
ATOM 648 C CA . VAL A 1 78 ? -10.310 -0.627 5.963 1.00 88.44 78 VAL A CA 1
ATOM 649 C C . VAL A 1 78 ? -10.937 -0.925 7.329 1.00 88.44 78 VAL A C 1
ATOM 651 O O . VAL A 1 78 ? -12.081 -1.380 7.355 1.00 88.44 78 VAL A O 1
ATOM 654 N N . GLU A 1 79 ? -10.231 -0.672 8.434 1.00 84.94 79 GLU A N 1
ATOM 655 C CA . GLU A 1 79 ? -10.719 -0.913 9.795 1.00 84.94 79 GLU A CA 1
ATOM 656 C C . GLU A 1 79 ? -11.556 0.264 10.312 1.00 84.94 79 GLU A C 1
ATOM 658 O O . GLU A 1 79 ? -12.734 0.086 10.628 1.00 84.94 79 GLU A O 1
ATOM 663 N N . THR A 1 80 ? -10.996 1.478 10.344 1.00 83.94 80 THR A N 1
ATOM 664 C CA . THR A 1 80 ? -11.717 2.667 10.845 1.00 83.94 80 THR A CA 1
ATOM 665 C C . THR A 1 80 ? -12.649 3.308 9.813 1.00 83.94 80 THR A C 1
ATOM 667 O O . THR A 1 80 ? -13.573 4.039 10.176 1.00 83.94 80 THR A O 1
ATOM 670 N N . GLY A 1 81 ? -12.411 3.080 8.517 1.00 84.56 81 GLY A N 1
ATOM 671 C CA . GLY A 1 81 ? -13.066 3.816 7.433 1.00 84.56 81 GLY A CA 1
ATOM 672 C C . GLY A 1 81 ? -12.545 5.247 7.233 1.00 84.56 81 GLY A C 1
ATOM 673 O O . GLY A 1 81 ? -13.110 5.979 6.409 1.00 84.56 81 GLY A O 1
ATOM 674 N N . GLU A 1 82 ? -11.496 5.665 7.956 1.00 83.75 82 GLU A N 1
ATOM 675 C CA . GLU A 1 82 ? -10.890 6.990 7.814 1.00 83.75 82 GLU A CA 1
ATOM 676 C C . GLU A 1 82 ? -10.349 7.198 6.392 1.00 83.75 82 GLU A C 1
ATOM 678 O O . GLU A 1 82 ? -9.717 6.323 5.798 1.00 83.75 82 GLU A O 1
ATOM 683 N N . LYS A 1 83 ? -10.607 8.381 5.825 1.00 80.81 83 LYS A N 1
ATOM 684 C CA . LYS A 1 83 ? -10.143 8.763 4.487 1.00 80.81 83 LYS A CA 1
ATOM 685 C C . LYS A 1 83 ? -8.953 9.694 4.628 1.00 80.81 83 LYS A C 1
ATOM 687 O O . LYS A 1 83 ? -9.114 10.811 5.111 1.00 80.81 83 LYS A O 1
ATOM 692 N N . VAL A 1 84 ? -7.798 9.259 4.140 1.00 73.69 84 VAL A N 1
ATOM 693 C CA . VAL A 1 84 ? -6.532 9.986 4.238 1.00 73.69 84 VAL A CA 1
ATOM 694 C C . VAL A 1 84 ? -6.202 10.600 2.869 1.00 73.69 84 VAL A C 1
ATOM 696 O O . VAL A 1 84 ? -5.706 9.902 1.975 1.00 73.69 84 VAL A O 1
ATOM 699 N N . PRO A 1 85 ? -6.520 11.892 2.641 1.00 62.25 85 PRO A N 1
ATOM 700 C CA . PRO A 1 85 ? -6.262 12.551 1.369 1.00 62.25 85 PRO A CA 1
ATOM 701 C C . PRO A 1 85 ? -4.775 12.890 1.220 1.00 62.25 85 PRO A C 1
ATOM 703 O O . PRO A 1 85 ? -4.148 13.384 2.149 1.00 62.25 85 PRO A O 1
ATOM 706 N N . VAL A 1 86 ? -4.249 12.737 -0.001 1.00 57.41 86 VAL A N 1
ATOM 707 C CA . VAL A 1 86 ? -2.866 13.077 -0.396 1.00 57.41 86 VAL A CA 1
ATOM 708 C C . VAL A 1 86 ? -1.778 12.215 0.269 1.00 57.41 86 VAL A C 1
ATOM 710 O O . VAL A 1 86 ? -1.769 11.949 1.465 1.00 57.41 86 VAL A O 1
ATOM 713 N N . THR A 1 87 ? -0.778 11.840 -0.536 1.00 64.12 87 THR A N 1
ATOM 714 C CA . THR A 1 87 ? 0.412 11.046 -0.175 1.00 64.12 87 THR A CA 1
ATOM 715 C C . THR A 1 87 ? 1.030 11.367 1.188 1.00 64.12 87 THR A C 1
ATOM 717 O O . THR A 1 87 ? 1.482 10.456 1.874 1.00 64.12 87 THR A O 1
ATOM 720 N N . ARG A 1 88 ? 1.088 12.651 1.569 1.00 63.22 88 ARG A N 1
ATOM 721 C CA . ARG A 1 88 ? 1.790 13.094 2.777 1.00 63.22 88 ARG A CA 1
ATOM 722 C C . ARG A 1 88 ? 1.105 12.614 4.054 1.00 63.22 88 ARG A C 1
ATOM 724 O O . ARG A 1 88 ? 1.774 12.011 4.874 1.00 63.22 88 ARG A O 1
ATOM 731 N N . HIS A 1 89 ? -0.213 12.767 4.170 1.00 67.00 89 HIS A N 1
ATOM 732 C CA . HIS A 1 89 ? -0.936 12.325 5.363 1.00 67.00 89 HIS A CA 1
ATOM 733 C C . HIS A 1 89 ? -0.887 10.799 5.547 1.00 67.00 89 HIS A C 1
ATOM 735 O O . HIS A 1 89 ? -0.864 10.330 6.677 1.00 67.00 89 HIS A O 1
ATOM 741 N N . LEU A 1 90 ? -0.796 10.020 4.458 1.00 72.56 90 LEU A N 1
ATOM 742 C CA . LEU A 1 90 ? -0.605 8.566 4.543 1.00 72.56 90 LEU A CA 1
ATOM 743 C C . LEU A 1 90 ? 0.808 8.184 5.015 1.00 72.56 90 LEU A C 1
ATOM 745 O O . LEU A 1 90 ? 0.955 7.199 5.730 1.00 72.56 90 LEU A O 1
ATOM 749 N N . ILE A 1 91 ? 1.838 8.947 4.629 1.00 74.88 91 ILE A N 1
ATOM 750 C CA . ILE A 1 91 ? 3.193 8.793 5.184 1.00 74.88 91 ILE A CA 1
ATOM 751 C C . ILE A 1 91 ? 3.170 9.145 6.672 1.00 74.88 91 ILE A C 1
ATOM 753 O O . ILE A 1 91 ? 3.541 8.310 7.487 1.00 74.88 91 ILE A O 1
ATOM 757 N N . ASP A 1 92 ? 2.670 10.334 7.014 1.00 75.56 92 ASP A N 1
ATOM 758 C CA . ASP A 1 92 ? 2.659 10.848 8.383 1.00 75.56 92 ASP A CA 1
ATOM 759 C C . ASP A 1 92 ? 1.877 9.903 9.333 1.00 75.56 92 ASP A C 1
ATOM 761 O O . ASP A 1 92 ? 2.323 9.656 10.451 1.00 75.56 92 ASP A O 1
ATOM 765 N N . TRP A 1 93 ? 0.761 9.300 8.889 1.00 73.69 93 TRP A N 1
ATOM 766 C CA . TRP A 1 93 ? 0.009 8.275 9.643 1.00 73.69 93 TRP A CA 1
ATOM 767 C C . TRP A 1 93 ? 0.841 7.001 9.852 1.00 73.69 93 TRP A C 1
ATOM 769 O O . TRP A 1 93 ? 1.023 6.569 10.987 1.00 73.69 93 TRP A O 1
ATOM 779 N N . LEU A 1 94 ? 1.404 6.434 8.774 1.00 72.12 94 LEU A N 1
ATOM 780 C CA . LEU A 1 94 ? 2.194 5.190 8.801 1.00 72.12 94 LEU A CA 1
ATOM 781 C C . LEU A 1 94 ? 3.581 5.338 9.468 1.00 72.12 94 LEU A C 1
ATOM 783 O O . LEU A 1 94 ? 4.273 4.337 9.650 1.00 72.12 94 LEU A O 1
ATOM 787 N N . GLU A 1 95 ? 4.008 6.560 9.799 1.00 70.50 95 GLU A N 1
ATOM 788 C CA . GLU A 1 95 ? 5.197 6.846 10.618 1.00 70.50 95 GLU A CA 1
ATOM 789 C C . GLU A 1 95 ? 4.870 7.114 12.102 1.00 70.50 95 GLU A C 1
ATOM 791 O O . GLU A 1 95 ? 5.781 7.072 12.930 1.00 70.50 95 GLU A O 1
ATOM 796 N N . THR A 1 96 ? 3.609 7.399 12.453 1.00 66.06 96 THR A N 1
ATOM 797 C CA . THR A 1 96 ? 3.198 7.805 13.817 1.00 66.06 96 THR A CA 1
ATOM 798 C C . THR A 1 96 ? 2.382 6.765 14.580 1.00 66.06 96 THR A C 1
ATOM 800 O O . THR A 1 96 ? 2.274 6.879 15.802 1.00 66.06 96 THR A O 1
ATOM 803 N N . HIS A 1 97 ? 1.831 5.775 13.877 1.00 57.47 97 HIS A N 1
ATOM 804 C CA . HIS A 1 97 ? 1.056 4.660 14.422 1.00 57.47 97 HIS A CA 1
ATOM 805 C C . HIS A 1 97 ? 1.780 3.345 14.115 1.00 57.47 97 HIS A C 1
ATOM 807 O O . HIS A 1 97 ? 1.882 2.514 15.039 1.00 57.47 97 HIS A O 1
#

pLDDT: mean 78.48, std 14.09, range [45.47, 95.25]